Protein AF-A0A662UTE5-F1 (afdb_monomer)

Structure (mmCIF, N/CA/C/O backbone):
data_AF-A0A662UTE5-F1
#
_entry.id   AF-A0A662UTE5-F1
#
loop_
_atom_site.group_PDB
_atom_site.id
_atom_site.type_symbol
_atom_site.label_atom_id
_atom_site.label_alt_id
_atom_site.label_comp_id
_atom_site.label_asym_id
_atom_site.label_entity_id
_atom_site.label_seq_id
_atom_site.pdbx_PDB_ins_code
_atom_site.Cartn_x
_atom_site.Cartn_y
_atom_site.Cartn_z
_atom_site.occupancy
_atom_site.B_iso_or_equiv
_atom_site.auth_seq_id
_atom_site.auth_comp_id
_atom_site.auth_asym_id
_atom_site.auth_atom_id
_atom_site.pdbx_PDB_model_num
ATOM 1 N N . MET A 1 1 ? -4.778 -2.686 -21.798 1.00 41.12 1 MET A N 1
ATOM 2 C CA . MET A 1 1 ? -4.069 -2.514 -20.514 1.00 41.12 1 MET A CA 1
ATOM 3 C C . MET A 1 1 ? -4.549 -3.653 -19.630 1.00 41.12 1 MET A C 1
ATOM 5 O O . MET A 1 1 ? -5.661 -3.583 -19.128 1.00 41.12 1 MET A O 1
ATOM 9 N N . GLU A 1 2 ? -3.819 -4.768 -19.608 1.00 41.53 2 GLU A N 1
ATOM 10 C CA . GLU A 1 2 ? -4.228 -5.965 -18.860 1.00 41.53 2 GLU A CA 1
ATOM 11 C C . GLU A 1 2 ? -4.103 -5.688 -17.358 1.00 41.53 2 GLU A C 1
ATOM 13 O O . GLU A 1 2 ? -3.006 -5.507 -16.830 1.00 41.53 2 GLU A O 1
ATOM 18 N N . PHE A 1 3 ? -5.250 -5.584 -16.685 1.00 48.31 3 PHE A N 1
ATOM 19 C CA . PHE A 1 3 ? -5.335 -5.575 -15.229 1.00 48.31 3 PHE A CA 1
ATOM 20 C C . PHE A 1 3 ? -5.050 -6.996 -14.749 1.00 48.31 3 PHE A C 1
ATOM 22 O O . PHE A 1 3 ? -5.914 -7.863 -14.808 1.00 48.31 3 PHE A O 1
ATOM 29 N N . ASP A 1 4 ? -3.809 -7.235 -14.341 1.00 54.41 4 ASP A N 1
ATOM 30 C CA . ASP A 1 4 ? -3.347 -8.520 -13.832 1.00 54.41 4 ASP A CA 1
ATOM 31 C C . ASP A 1 4 ? -3.825 -8.688 -12.368 1.00 54.41 4 ASP A C 1
ATOM 33 O O . ASP A 1 4 ? -3.332 -7.987 -11.474 1.00 54.41 4 ASP A O 1
ATOM 37 N N . PRO A 1 5 ? -4.815 -9.561 -12.097 1.00 50.69 5 PRO A N 1
ATOM 38 C CA . PRO A 1 5 ? -5.611 -9.562 -10.863 1.00 50.69 5 PRO A CA 1
ATOM 39 C C . PRO A 1 5 ? -4.880 -10.135 -9.634 1.00 50.69 5 PRO A C 1
ATOM 41 O O . PRO A 1 5 ? -5.503 -10.405 -8.610 1.00 50.69 5 PRO A O 1
ATOM 44 N N . ARG A 1 6 ? -3.561 -10.362 -9.707 1.00 59.59 6 ARG A N 1
ATOM 45 C CA . ARG A 1 6 ? -2.750 -10.904 -8.597 1.00 59.59 6 ARG A CA 1
ATOM 46 C C . ARG A 1 6 ? -1.408 -10.202 -8.408 1.00 59.59 6 ARG A C 1
ATOM 48 O O . ARG A 1 6 ? -0.467 -10.790 -7.874 1.00 59.59 6 ARG A O 1
ATOM 55 N N . ARG A 1 7 ? -1.280 -8.942 -8.832 1.00 82.00 7 ARG A N 1
ATOM 56 C CA . ARG A 1 7 ? -0.050 -8.184 -8.573 1.00 82.00 7 ARG A CA 1
ATOM 57 C C . ARG A 1 7 ? 0.042 -7.825 -7.098 1.00 82.00 7 ARG A C 1
ATOM 59 O O . ARG A 1 7 ? -0.662 -6.943 -6.617 1.00 82.00 7 ARG A O 1
ATOM 66 N N . CYS A 1 8 ? 0.936 -8.518 -6.403 1.00 89.88 8 CYS A N 1
ATOM 67 C CA . CYS A 1 8 ? 1.395 -8.171 -5.069 1.00 89.88 8 CYS A CA 1
ATOM 68 C C . CYS A 1 8 ? 2.823 -7.631 -5.136 1.00 89.88 8 CYS A C 1
ATOM 70 O O . CYS A 1 8 ? 3.643 -8.103 -5.923 1.00 89.88 8 CYS A O 1
ATOM 72 N N . LYS A 1 9 ? 3.137 -6.658 -4.286 1.00 89.38 9 LYS A N 1
ATOM 73 C CA . LYS A 1 9 ? 4.464 -6.070 -4.147 1.00 89.38 9 LYS A CA 1
ATOM 74 C C . LYS A 1 9 ? 4.861 -6.022 -2.683 1.00 89.38 9 LYS A C 1
ATOM 76 O O . LYS A 1 9 ? 4.083 -5.604 -1.831 1.00 89.38 9 LYS A O 1
ATOM 81 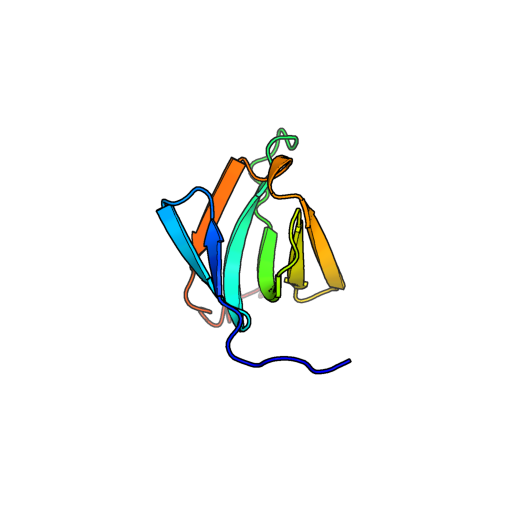N N . TRP A 1 10 ? 6.094 -6.421 -2.400 1.00 89.75 10 TRP A N 1
ATOM 82 C CA . TRP A 1 10 ? 6.680 -6.247 -1.079 1.00 89.75 10 TRP A CA 1
ATOM 83 C C . TRP A 1 10 ? 7.008 -4.776 -0.852 1.00 89.75 10 TRP A C 1
ATOM 85 O O . TRP A 1 10 ? 7.801 -4.186 -1.587 1.00 89.75 10 TRP A O 1
ATOM 95 N N . LEU A 1 11 ? 6.395 -4.179 0.169 1.00 87.69 11 LEU A N 1
ATOM 96 C CA . LEU A 1 11 ? 6.728 -2.827 0.598 1.00 87.69 11 LEU A CA 1
ATOM 97 C C . LEU A 1 11 ? 7.794 -2.891 1.686 1.00 87.69 11 LEU A C 1
ATOM 99 O O . LEU A 1 11 ? 7.625 -3.571 2.701 1.00 87.69 11 LEU A O 1
ATOM 103 N N . TRP A 1 12 ? 8.912 -2.205 1.428 1.00 86.00 12 TRP A N 1
ATOM 104 C CA . TRP A 1 12 ? 10.082 -2.124 2.312 1.00 86.00 12 TRP A CA 1
ATOM 105 C C . TRP A 1 12 ? 10.541 -3.486 2.856 1.00 86.00 12 TRP A C 1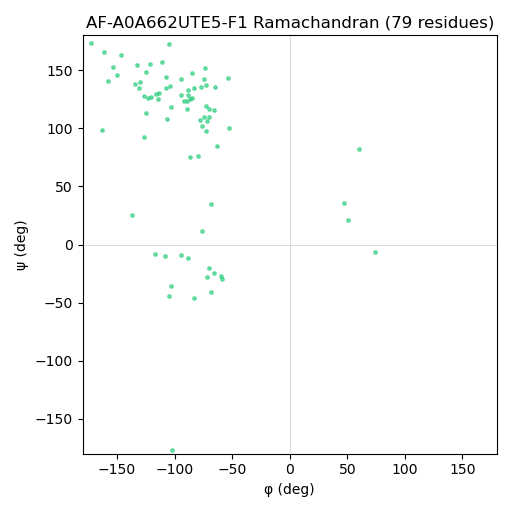
ATOM 107 O O . TRP A 1 12 ? 10.929 -3.593 4.016 1.00 86.00 12 TRP A O 1
ATOM 117 N N . ASN A 1 13 ? 10.429 -4.543 2.040 1.00 84.00 13 ASN A N 1
ATOM 118 C CA . ASN A 1 13 ? 10.730 -5.936 2.402 1.00 84.00 13 ASN A CA 1
ATOM 119 C C . ASN A 1 13 ? 10.060 -6.426 3.701 1.00 84.00 13 ASN A C 1
ATOM 121 O O . ASN A 1 13 ? 10.524 -7.382 4.309 1.00 84.00 13 ASN A O 1
ATOM 125 N N . THR A 1 14 ? 8.980 -5.770 4.135 1.00 84.62 14 THR A N 1
ATOM 126 C CA . THR A 1 14 ? 8.346 -6.039 5.432 1.00 84.62 14 THR A CA 1
ATOM 127 C C . THR A 1 14 ? 7.049 -6.817 5.266 1.00 84.62 14 THR A C 1
ATOM 129 O O . THR A 1 14 ? 6.804 -7.771 5.997 1.00 84.62 14 THR A O 1
ATOM 132 N N . PHE A 1 15 ? 6.208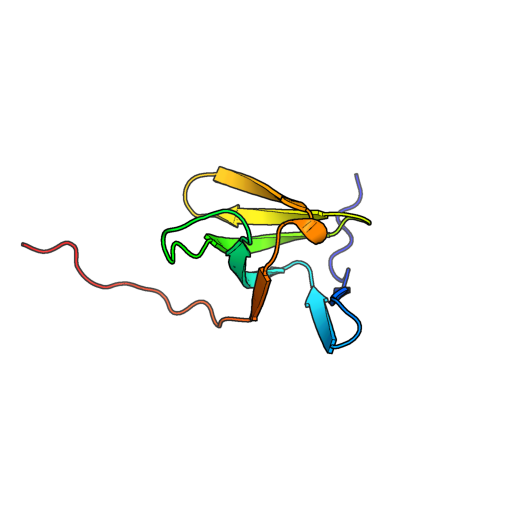 -6.436 4.301 1.00 88.31 15 PHE A N 1
ATOM 133 C CA . PHE A 1 15 ? 4.938 -7.117 4.053 1.00 88.31 15 PHE A CA 1
ATOM 134 C C . PHE A 1 15 ? 4.484 -6.967 2.590 1.00 88.31 15 PHE A C 1
ATOM 136 O O . PHE A 1 15 ? 4.842 -5.981 1.934 1.00 88.31 15 PHE A O 1
ATOM 143 N N . PRO A 1 16 ? 3.699 -7.922 2.057 1.00 91.81 16 PRO A N 1
ATOM 144 C CA . PRO A 1 16 ? 3.160 -7.838 0.704 1.00 91.81 16 PRO A CA 1
ATOM 145 C C . PRO A 1 16 ? 1.881 -6.992 0.671 1.00 91.81 16 PRO A C 1
ATOM 147 O O . PRO A 1 16 ? 0.985 -7.213 1.481 1.00 91.81 16 PRO A O 1
ATOM 150 N N . VAL A 1 17 ? 1.757 -6.081 -0.294 1.00 92.50 17 VAL A N 1
ATOM 151 C CA . VAL A 1 17 ? 0.517 -5.363 -0.643 1.00 92.50 17 VAL A CA 1
ATOM 152 C C . VAL A 1 17 ? 0.075 -5.791 -2.030 1.00 92.50 17 VAL A C 1
ATOM 154 O O . VAL A 1 17 ? 0.885 -5.777 -2.950 1.00 92.50 17 VAL A O 1
ATOM 157 N N . CYS A 1 18 ? -1.187 -6.163 -2.179 1.00 93.25 18 CYS A N 1
ATOM 158 C CA . CYS A 1 18 ? -1.789 -6.622 -3.420 1.00 93.25 18 CYS A CA 1
ATOM 159 C C . CYS A 1 18 ? -2.795 -5.603 -3.951 1.00 93.25 18 CYS A C 1
ATOM 161 O O . CYS A 1 18 ? -3.348 -4.804 -3.195 1.00 93.25 18 CYS A O 1
ATOM 163 N N . VAL A 1 19 ? -3.049 -5.649 -5.257 1.00 93.00 19 VAL A N 1
ATOM 164 C CA . VAL A 1 19 ? -4.275 -5.063 -5.816 1.00 93.00 19 VAL A CA 1
ATOM 165 C C . VAL A 1 19 ? -5.479 -5.655 -5.068 1.00 93.00 19 VAL A C 1
ATOM 167 O O . VAL A 1 19 ? -5.437 -6.812 -4.657 1.00 93.00 19 VAL A O 1
ATOM 170 N N . ASP A 1 20 ? -6.500 -4.833 -4.841 1.00 92.19 20 ASP A N 1
ATOM 171 C CA . ASP A 1 20 ? -7.692 -5.085 -4.022 1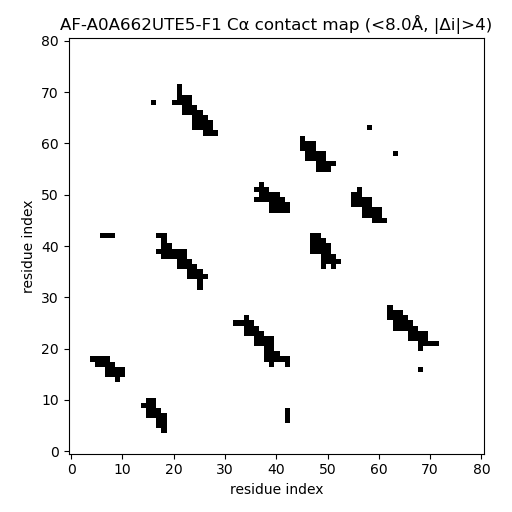.00 92.19 20 ASP A CA 1
ATOM 172 C C . ASP A 1 20 ? -7.504 -5.073 -2.499 1.00 92.19 20 ASP A C 1
ATOM 174 O O . ASP A 1 20 ? -8.502 -5.070 -1.771 1.00 92.19 20 ASP A O 1
ATOM 178 N N . ASP A 1 21 ? -6.274 -4.963 -1.985 1.00 92.88 21 ASP A N 1
ATOM 179 C CA . ASP A 1 21 ? -6.080 -4.745 -0.551 1.00 92.88 21 ASP A CA 1
ATOM 180 C C . ASP A 1 21 ? -6.646 -3.381 -0.133 1.00 92.88 21 ASP A C 1
ATOM 182 O O . ASP A 1 21 ? -6.388 -2.353 -0.761 1.00 92.88 21 ASP A O 1
ATOM 186 N N . TYR A 1 22 ? -7.363 -3.353 0.989 1.00 93.88 22 TYR A N 1
ATOM 187 C CA . TYR A 1 22 ? -7.699 -2.107 1.666 1.00 93.88 22 TYR A CA 1
ATOM 188 C C . TYR A 1 22 ? -6.549 -1.701 2.581 1.00 93.88 22 TYR A C 1
ATOM 190 O O . TYR A 1 22 ? -6.099 -2.471 3.437 1.00 93.88 22 TYR A O 1
ATOM 198 N N . VAL A 1 23 ? -6.066 -0.477 2.399 1.00 94.00 23 VAL A N 1
ATOM 199 C CA . VAL A 1 23 ? -4.927 0.048 3.145 1.00 94.00 23 VAL A CA 1
ATOM 200 C C . VAL A 1 23 ? -5.214 1.438 3.674 1.00 94.00 23 VAL A C 1
ATOM 202 O O . VAL A 1 23 ? -5.998 2.205 3.116 1.00 94.00 23 VAL A O 1
ATOM 205 N N . GLU A 1 24 ? -4.523 1.759 4.754 1.00 94.19 24 GLU A N 1
ATOM 206 C CA . GLU A 1 24 ? -4.484 3.086 5.331 1.00 94.19 24 GLU A CA 1
ATOM 207 C C . GLU A 1 24 ? -3.044 3.590 5.338 1.00 94.19 24 GLU A C 1
ATOM 209 O O . GLU A 1 24 ? -2.123 2.912 5.807 1.00 94.19 24 GLU A O 1
ATOM 214 N N . ILE A 1 25 ? -2.857 4.776 4.769 1.00 92.69 25 ILE A N 1
ATOM 215 C CA . ILE A 1 25 ? -1.567 5.381 4.463 1.00 92.69 25 ILE A CA 1
ATOM 216 C C . ILE A 1 25 ? -1.401 6.654 5.278 1.00 92.69 25 ILE A C 1
ATOM 218 O O . ILE A 1 25 ? -2.242 7.548 5.244 1.00 92.69 25 ILE A O 1
ATOM 222 N N .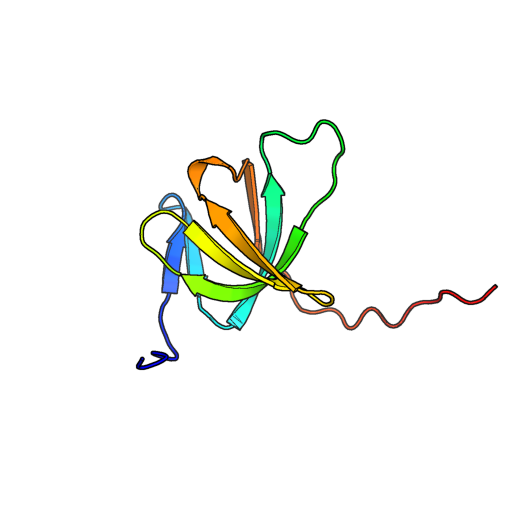 PHE A 1 26 ? -0.266 6.757 5.961 1.00 91.56 26 PHE A N 1
ATOM 223 C CA . PHE A 1 26 ? 0.155 7.943 6.696 1.00 91.56 26 PHE A CA 1
ATOM 224 C C . PHE A 1 26 ? 1.286 8.626 5.915 1.00 91.56 26 PHE A C 1
ATOM 226 O O . PHE A 1 26 ? 2.394 8.078 5.862 1.00 91.56 26 PHE A O 1
ATOM 233 N N . PRO A 1 27 ? 1.051 9.784 5.277 1.00 90.06 27 PRO A N 1
ATOM 234 C CA . PRO A 1 27 ? 2.080 10.497 4.523 1.00 90.06 27 PRO A CA 1
ATOM 235 C C . PRO A 1 27 ? 3.107 11.195 5.436 1.00 90.06 27 PRO A C 1
ATOM 237 O O . PRO A 1 27 ? 2.810 11.583 6.564 1.00 90.06 27 PRO A O 1
ATOM 240 N N . ARG A 1 28 ? 4.343 11.374 4.950 1.00 86.44 28 ARG A N 1
ATOM 241 C CA . ARG A 1 28 ? 5.460 11.995 5.695 1.00 86.44 28 ARG A CA 1
ATOM 242 C C . ARG A 1 28 ? 5.316 13.510 5.883 1.00 86.44 28 ARG A C 1
ATOM 244 O O . ARG A 1 28 ? 5.863 14.039 6.843 1.00 86.44 28 ARG A O 1
ATOM 251 N N . GLY A 1 29 ? 4.628 14.199 4.969 1.00 74.12 29 GLY A N 1
ATOM 252 C CA . GLY A 1 29 ? 4.614 15.668 4.886 1.00 74.12 29 GLY A CA 1
ATOM 253 C C . GLY A 1 29 ? 3.457 16.379 5.597 1.00 74.12 29 GLY A C 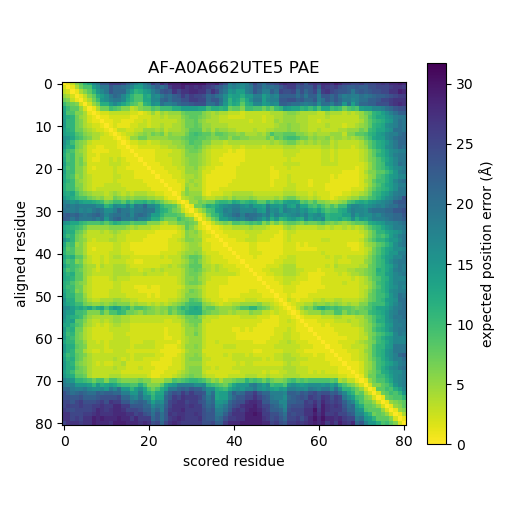1
ATOM 254 O O . GLY A 1 29 ? 3.479 17.604 5.700 1.00 74.12 29 GLY A O 1
ATOM 255 N N . MET A 1 30 ? 2.447 15.657 6.088 1.00 67.62 30 MET A N 1
ATOM 256 C CA . MET A 1 30 ? 1.298 16.283 6.749 1.00 67.62 30 MET A CA 1
ATOM 257 C C . MET A 1 30 ? 1.550 16.436 8.252 1.00 67.62 30 MET A C 1
ATOM 259 O O . MET A 1 30 ? 1.834 15.468 8.953 1.00 67.62 30 MET A O 1
ATOM 263 N N . ARG A 1 31 ? 1.447 17.678 8.752 1.00 59.00 31 ARG A N 1
ATOM 264 C CA . ARG A 1 31 ? 1.517 17.991 10.194 1.00 59.00 31 ARG A CA 1
ATOM 265 C C . ARG A 1 31 ? 0.286 17.499 10.966 1.00 59.00 31 ARG A C 1
ATOM 267 O O . ARG A 1 31 ? 0.362 17.346 12.180 1.00 59.00 31 ARG A O 1
ATOM 274 N N . SER A 1 32 ? -0.828 17.253 10.280 1.00 56.41 32 SER A N 1
ATOM 275 C CA . SER A 1 32 ? -2.026 16.624 10.831 1.00 56.41 32 SER A CA 1
ATOM 276 C C . SER A 1 32 ? -1.998 15.113 10.572 1.00 56.41 32 SER A C 1
ATOM 278 O O . SER A 1 32 ? -1.565 14.666 9.513 1.00 56.41 32 SER A O 1
ATOM 280 N N . LEU A 1 33 ? -2.474 14.321 11.537 1.00 58.91 33 LEU A N 1
ATOM 281 C CA . LEU A 1 33 ? -2.586 12.851 11.495 1.00 58.91 33 LEU A CA 1
ATOM 282 C C . LEU A 1 33 ? -3.649 12.349 10.491 1.00 58.91 33 LEU A C 1
ATOM 284 O O . LEU A 1 33 ? -4.338 11.367 10.754 1.00 58.91 33 LEU A O 1
ATOM 288 N N . ILE A 1 34 ? -3.830 13.031 9.361 1.00 80.31 34 ILE A N 1
ATOM 289 C CA . ILE A 1 34 ? -4.812 12.639 8.354 1.00 80.31 34 ILE A CA 1
ATOM 290 C C . ILE A 1 34 ? -4.252 11.424 7.624 1.00 80.31 34 ILE A C 1
ATOM 292 O O . ILE A 1 34 ? -3.266 11.515 6.888 1.00 80.31 34 ILE A O 1
ATOM 296 N N . SER A 1 35 ? -4.870 10.275 7.867 1.00 88.88 35 SER A N 1
ATOM 297 C CA . SER A 1 35 ? -4.610 9.069 7.105 1.00 88.88 35 SER A CA 1
ATOM 298 C C . SER A 1 35 ? -5.460 9.048 5.840 1.00 88.88 35 SER A C 1
ATOM 300 O O . SER A 1 35 ? -6.573 9.572 5.792 1.00 88.88 35 SER A O 1
ATOM 302 N N . ILE A 1 36 ? -4.914 8.444 4.790 1.00 90.00 36 ILE A N 1
ATOM 303 C CA . ILE A 1 36 ? -5.617 8.210 3.532 1.00 90.00 36 ILE A CA 1
ATOM 304 C C . ILE A 1 36 ? -6.004 6.741 3.515 1.00 90.00 36 ILE A C 1
ATOM 306 O O . ILE A 1 36 ? -5.133 5.872 3.540 1.00 90.00 36 ILE A O 1
ATOM 310 N N . THR A 1 37 ? -7.303 6.470 3.474 1.00 92.56 37 THR A N 1
ATOM 311 C CA . THR A 1 37 ? -7.839 5.110 3.412 1.00 92.56 37 THR A CA 1
ATOM 312 C C . THR A 1 37 ? -8.398 4.841 2.024 1.00 92.56 37 THR A C 1
ATOM 314 O O . THR A 1 37 ? -9.118 5.674 1.479 1.00 92.56 37 THR A O 1
ATOM 317 N N . GLY A 1 38 ? -8.080 3.683 1.449 1.00 93.94 38 GLY A N 1
ATOM 318 C CA . GLY A 1 38 ? -8.594 3.299 0.138 1.00 93.94 38 GLY A CA 1
ATOM 319 C C . GLY A 1 38 ? -8.251 1.868 -0.254 1.00 93.94 38 GLY A C 1
ATOM 320 O O . GLY A 1 38 ? -7.498 1.176 0.436 1.00 93.94 38 GLY A O 1
ATOM 321 N N . ARG A 1 39 ? -8.820 1.427 -1.376 1.00 94.81 39 ARG A N 1
ATOM 322 C CA . ARG A 1 39 ? -8.513 0.144 -2.019 1.00 94.81 39 ARG A CA 1
ATOM 323 C C . ARG A 1 39 ? -7.344 0.320 -2.976 1.00 94.81 39 ARG A C 1
ATOM 325 O O . ARG A 1 39 ? -7.350 1.242 -3.783 1.00 94.81 39 ARG A O 1
ATOM 332 N N . VAL A 1 40 ? -6.357 -0.563 -2.939 1.00 94.44 40 VAL A N 1
ATOM 333 C CA . VAL A 1 40 ? -5.254 -0.551 -3.906 1.00 94.44 40 VAL A CA 1
ATOM 334 C C . VAL A 1 40 ? -5.779 -0.990 -5.269 1.00 94.44 40 VAL A C 1
ATOM 336 O O . VAL A 1 40 ? -6.192 -2.130 -5.438 1.00 94.44 40 VAL A O 1
ATOM 339 N N . ILE A 1 41 ? -5.732 -0.103 -6.259 1.00 94.38 41 ILE A N 1
ATOM 340 C CA . ILE A 1 41 ? -6.134 -0.404 -7.645 1.00 94.38 41 ILE A CA 1
ATOM 341 C C . ILE A 1 41 ? -4.947 -0.479 -8.604 1.00 94.38 41 ILE A C 1
ATOM 343 O O . ILE A 1 41 ? -5.091 -0.915 -9.741 1.00 94.38 41 ILE A O 1
ATOM 347 N N . GLY A 1 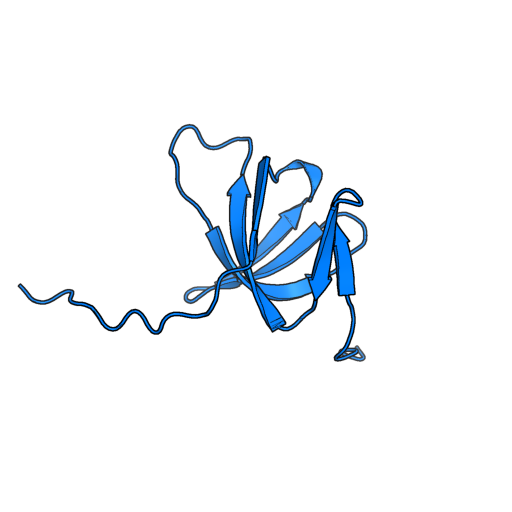42 ? -3.758 -0.071 -8.159 1.00 93.38 42 GLY A N 1
ATOM 348 C CA . GLY A 1 42 ? -2.552 -0.131 -8.973 1.00 93.38 42 GLY A CA 1
ATOM 349 C C . GLY A 1 42 ? -1.287 -0.138 -8.131 1.00 93.38 42 GLY A C 1
ATOM 350 O O . GLY A 1 42 ? -1.175 0.581 -7.140 1.00 93.38 42 GLY A O 1
ATOM 351 N N . LEU A 1 43 ? -0.312 -0.937 -8.553 1.00 93.06 43 LEU A N 1
ATOM 352 C CA . LEU A 1 43 ? 1.018 -1.001 -7.958 1.00 93.06 43 LEU A CA 1
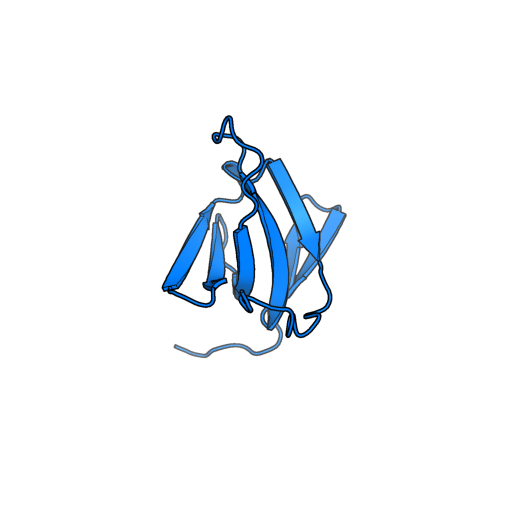ATOM 353 C C . LEU A 1 43 ? 2.048 -0.762 -9.056 1.00 93.06 43 LEU A C 1
ATOM 355 O O . LEU A 1 43 ? 2.193 -1.572 -9.971 1.00 93.06 43 LEU A O 1
ATOM 359 N N . GLY A 1 44 ? 2.747 0.364 -8.962 1.00 90.75 44 GLY A N 1
ATOM 360 C CA . GLY A 1 44 ? 3.867 0.706 -9.826 1.00 90.75 44 GLY A CA 1
ATOM 361 C C . GLY A 1 44 ? 5.213 0.500 -9.137 1.00 90.75 44 GLY A C 1
ATOM 362 O O . GLY A 1 44 ? 5.313 0.076 -7.974 1.00 90.75 44 GLY A O 1
ATOM 363 N N . ASP A 1 45 ? 6.279 0.851 -9.852 1.00 89.75 45 ASP A N 1
ATOM 364 C CA . ASP A 1 45 ? 7.648 0.711 -9.354 1.00 89.75 45 ASP A CA 1
ATOM 365 C C . ASP A 1 45 ? 7.964 1.669 -8.206 1.00 89.75 45 ASP A C 1
ATOM 367 O O . ASP A 1 45 ? 8.542 1.247 -7.202 1.00 89.75 45 ASP A O 1
ATOM 371 N N . SER A 1 46 ? 7.495 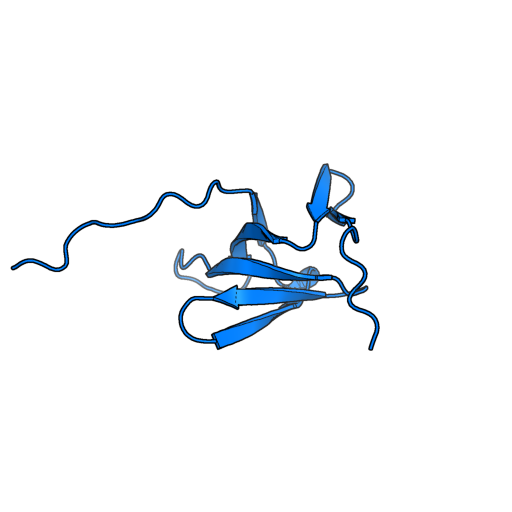2.913 -8.304 1.00 90.88 46 SER A N 1
ATOM 372 C CA . SER A 1 46 ? 7.778 4.000 -7.357 1.00 90.88 46 SER A CA 1
ATOM 373 C C . SER A 1 46 ? 6.548 4.537 -6.614 1.00 90.88 46 SER A C 1
ATOM 375 O O . SER A 1 46 ? 6.698 5.322 -5.674 1.00 90.88 46 SER A O 1
ATOM 377 N N . ALA A 1 47 ? 5.343 4.115 -6.999 1.00 93.75 47 ALA A N 1
ATOM 378 C CA . ALA A 1 47 ? 4.086 4.578 -6.424 1.00 93.75 47 ALA A CA 1
ATOM 379 C C . ALA A 1 47 ? 3.023 3.476 -6.398 1.00 93.75 47 ALA A C 1
ATOM 381 O O . ALA A 1 47 ? 3.118 2.487 -7.129 1.00 93.75 47 ALA A O 1
ATOM 382 N N . LEU A 1 48 ? 1.992 3.689 -5.585 1.00 94.31 48 LEU A N 1
ATOM 383 C CA . LEU A 1 48 ? 0.756 2.912 -5.583 1.00 94.31 48 LEU A CA 1
ATOM 384 C C . LEU A 1 48 ? -0.438 3.831 -5.844 1.00 94.31 48 LEU A C 1
ATOM 386 O O . LEU A 1 48 ? -0.379 5.029 -5.565 1.00 94.31 48 LEU A O 1
ATOM 390 N N . VAL A 1 49 ? -1.519 3.264 -6.368 1.00 94.88 49 VAL A N 1
ATOM 391 C CA . VAL A 1 49 ? -2.767 3.973 -6.648 1.00 94.88 49 VAL A CA 1
ATOM 392 C C . VAL A 1 49 ? -3.861 3.419 -5.748 1.00 94.88 49 VAL A C 1
ATOM 394 O O . VAL A 1 49 ? -4.108 2.211 -5.739 1.00 94.88 49 VAL A O 1
ATOM 397 N N . LEU A 1 50 ? -4.502 4.311 -4.999 1.00 94.69 50 LEU A N 1
ATOM 398 C CA . LEU A 1 50 ? -5.663 4.027 -4.172 1.00 94.69 50 LEU A CA 1
ATOM 399 C C . LEU A 1 50 ? -6.932 4.547 -4.834 1.00 94.69 50 LEU A C 1
ATOM 401 O O . LEU A 1 50 ? -6.973 5.687 -5.282 1.00 94.69 50 LEU A O 1
ATOM 405 N N . GLU A 1 51 ? -7.978 3.740 -4.813 1.00 94.56 51 GLU A N 1
ATOM 406 C CA . GLU A 1 51 ? -9.357 4.170 -4.988 1.00 94.56 51 GLU A CA 1
ATOM 407 C C . GLU A 1 51 ? -9.923 4.513 -3.607 1.00 94.56 51 GLU A C 1
ATOM 409 O O . GLU A 1 51 ? -9.992 3.662 -2.714 1.00 94.56 51 GLU A O 1
ATOM 414 N N . THR A 1 52 ? -10.270 5.783 -3.420 1.00 90.62 52 THR A N 1
ATOM 415 C CA . THR A 1 52 ? -10.967 6.291 -2.229 1.00 90.62 52 THR A CA 1
ATOM 416 C C . THR A 1 52 ? -12.430 6.565 -2.576 1.00 90.62 52 THR A C 1
ATOM 418 O O . THR A 1 52 ? -12.792 6.544 -3.750 1.00 90.62 52 THR A O 1
ATOM 421 N N . ASP A 1 53 ? -13.268 6.881 -1.588 1.00 86.12 53 ASP A N 1
ATOM 422 C CA . ASP A 1 53 ? -14.702 7.130 -1.820 1.00 86.12 53 ASP A CA 1
ATOM 423 C C . ASP A 1 53 ? -14.973 8.296 -2.786 1.00 86.12 53 ASP A C 1
ATOM 425 O O . ASP A 1 53 ? -15.999 8.322 -3.460 1.00 86.12 53 ASP A O 1
ATOM 429 N N . ASN A 1 54 ? -14.046 9.254 -2.867 1.00 82.94 54 ASN A N 1
ATOM 430 C CA . ASN A 1 54 ? -14.219 10.461 -3.668 1.00 82.94 54 ASN A CA 1
ATOM 431 C C . ASN A 1 54 ? -13.442 10.426 -4.985 1.00 82.94 54 ASN A C 1
ATOM 433 O O . ASN A 1 54 ? -13.905 11.008 -5.956 1.00 82.94 54 ASN A O 1
ATOM 437 N N . ASN A 1 55 ? -12.241 9.832 -5.002 1.00 90.44 55 ASN A N 1
ATOM 438 C CA . ASN A 1 55 ? -11.297 9.929 -6.121 1.00 90.44 55 ASN A CA 1
ATOM 439 C C . ASN A 1 55 ? -10.227 8.826 -6.100 1.00 90.44 55 ASN A C 1
ATOM 441 O O . ASN A 1 55 ? -9.951 8.212 -5.066 1.00 90.44 55 ASN A O 1
ATOM 445 N N . ASN A 1 56 ? -9.536 8.672 -7.232 1.00 93.88 56 ASN A N 1
ATOM 446 C CA . ASN A 1 56 ? -8.317 7.873 -7.333 1.00 93.88 56 ASN A CA 1
ATOM 447 C C . ASN A 1 56 ? -7.089 8.731 -7.016 1.00 93.88 56 ASN A C 1
ATOM 449 O O . ASN A 1 56 ? -6.904 9.803 -7.593 1.00 93.88 56 ASN A O 1
ATOM 453 N N . ILE A 1 57 ? -6.236 8.254 -6.113 1.00 92.12 57 ILE A N 1
ATOM 454 C CA . ILE A 1 57 ? -5.059 8.973 -5.622 1.00 92.12 57 ILE A CA 1
ATOM 455 C C . ILE A 1 57 ? -3.817 8.120 -5.865 1.00 92.12 57 ILE A C 1
ATOM 457 O O . ILE A 1 57 ? -3.741 6.980 -5.414 1.00 92.12 57 ILE A O 1
ATOM 461 N N . ALA A 1 58 ? -2.818 8.683 -6.541 1.00 93.75 58 ALA A N 1
ATOM 462 C CA . ALA A 1 58 ? -1.496 8.078 -6.665 1.00 93.75 58 ALA A CA 1
ATOM 463 C C . ALA A 1 58 ? -0.558 8.633 -5.582 1.00 93.75 58 ALA A C 1
ATOM 465 O O . ALA A 1 58 ? -0.429 9.847 -5.445 1.00 93.75 58 ALA A O 1
ATOM 466 N N . ILE A 1 59 ? 0.108 7.753 -4.830 1.00 92.31 59 ILE A N 1
ATOM 467 C CA . ILE A 1 59 ? 1.020 8.117 -3.736 1.00 92.31 59 ILE A CA 1
ATOM 468 C C . ILE A 1 59 ? 2.370 7.443 -3.967 1.00 92.31 59 ILE A C 1
ATOM 470 O O . ILE A 1 59 ? 2.439 6.223 -4.153 1.00 92.31 59 ILE A O 1
ATOM 474 N N . ARG A 1 60 ? 3.464 8.215 -3.941 1.00 93.94 60 ARG A N 1
ATOM 475 C CA . ARG A 1 60 ? 4.814 7.654 -4.088 1.00 93.94 60 ARG A CA 1
ATOM 476 C C . ARG A 1 60 ? 5.233 6.951 -2.806 1.00 93.94 60 ARG A C 1
ATOM 478 O O . ARG A 1 60 ? 5.017 7.470 -1.714 1.00 93.94 60 ARG A O 1
ATOM 485 N N . TYR A 1 61 ? 5.938 5.825 -2.908 1.00 92.81 61 TYR A N 1
ATOM 486 C CA . TYR A 1 61 ? 6.417 5.101 -1.720 1.00 92.81 61 TYR A CA 1
ATOM 487 C C . TYR A 1 61 ? 7.332 5.960 -0.832 1.00 92.81 61 TYR A C 1
ATOM 489 O O . TYR A 1 61 ? 7.342 5.799 0.386 1.00 92.81 61 TYR A O 1
ATOM 497 N N . SER A 1 62 ? 8.069 6.906 -1.425 1.00 92.44 62 SER A N 1
ATOM 498 C CA . SER A 1 62 ? 8.915 7.868 -0.708 1.00 92.44 62 SER A CA 1
ATOM 499 C C . SER A 1 62 ? 8.131 8.848 0.167 1.00 92.44 62 SER A C 1
ATOM 501 O O . SER A 1 62 ? 8.685 9.392 1.120 1.00 92.44 62 SER A O 1
ATOM 503 N N . GLU A 1 63 ? 6.860 9.087 -0.157 1.00 91.62 63 GLU A N 1
ATOM 504 C CA . GLU A 1 63 ? 5.969 10.001 0.563 1.00 91.62 63 GLU A CA 1
ATOM 505 C C . GLU A 1 63 ? 5.237 9.300 1.708 1.00 91.62 63 GLU A C 1
ATOM 507 O O . GLU A 1 63 ? 4.658 9.965 2.564 1.00 91.62 63 GLU A O 1
ATOM 512 N N . ILE A 1 64 ? 5.295 7.967 1.773 1.00 92.31 64 ILE A N 1
ATOM 513 C CA . ILE A 1 64 ? 4.630 7.180 2.806 1.00 92.31 64 ILE A CA 1
ATOM 514 C C . ILE A 1 64 ? 5.542 7.068 4.031 1.00 92.31 64 ILE A C 1
ATOM 516 O O . ILE A 1 64 ? 6.698 6.640 3.961 1.00 92.31 64 ILE A O 1
ATOM 520 N N . ARG A 1 65 ? 5.021 7.466 5.192 1.00 90.75 65 ARG A N 1
ATOM 521 C CA . ARG A 1 65 ? 5.665 7.260 6.495 1.00 90.75 65 ARG A CA 1
ATOM 522 C C . ARG A 1 65 ? 5.362 5.868 7.026 1.00 90.75 65 ARG A C 1
ATOM 524 O O . ARG A 1 65 ? 6.255 5.193 7.517 1.00 90.75 65 ARG A O 1
ATOM 531 N N . MET A 1 66 ? 4.097 5.477 6.940 1.00 90.50 66 MET A N 1
ATOM 532 C CA . MET A 1 66 ? 3.586 4.197 7.409 1.00 90.50 66 MET A CA 1
ATOM 533 C C . MET A 1 66 ? 2.402 3.787 6.537 1.00 90.50 66 MET A C 1
ATOM 535 O O . MET A 1 66 ? 1.630 4.636 6.094 1.00 90.50 66 MET A O 1
ATOM 539 N N . ILE A 1 67 ? 2.257 2.488 6.309 1.00 92.44 67 ILE A N 1
ATOM 540 C CA . ILE A 1 67 ? 1.100 1.893 5.646 1.00 92.44 67 ILE A CA 1
ATOM 541 C C . ILE A 1 67 ? 0.658 0.675 6.453 1.00 92.44 67 ILE A C 1
ATOM 543 O O . ILE A 1 67 ? 1.496 -0.094 6.924 1.00 92.44 67 ILE A O 1
ATOM 547 N N . ARG A 1 68 ? -0.653 0.510 6.623 1.00 92.19 68 ARG A N 1
ATOM 548 C CA . ARG A 1 68 ? -1.247 -0.655 7.282 1.00 92.19 68 ARG A CA 1
ATOM 549 C C . ARG A 1 68 ? -2.354 -1.244 6.424 1.00 92.19 68 ARG A C 1
ATOM 551 O O . ARG A 1 68 ? -3.135 -0.498 5.840 1.00 92.19 68 ARG A O 1
ATOM 558 N N . LYS A 1 69 ? -2.437 -2.575 6.366 1.00 92.88 69 LYS A N 1
ATOM 559 C CA . LYS A 1 69 ? -3.626 -3.247 5.831 1.00 92.88 69 LYS A CA 1
ATOM 560 C C . LYS A 1 69 ? -4.758 -3.109 6.831 1.00 92.88 69 LYS A C 1
ATOM 562 O O . LYS A 1 69 ? -4.553 -3.294 8.031 1.00 92.88 69 LYS A O 1
ATOM 567 N N . ILE A 1 70 ? -5.943 -2.814 6.328 1.00 92.88 70 ILE A N 1
ATOM 568 C CA . ILE A 1 70 ? -7.153 -2.756 7.131 1.00 92.88 70 ILE A CA 1
ATOM 569 C C . ILE A 1 70 ? -8.193 -3.684 6.519 1.00 92.88 70 ILE A C 1
ATOM 571 O O . ILE A 1 70 ? -8.255 -3.878 5.308 1.00 92.88 70 ILE A O 1
ATOM 575 N N . HIS A 1 71 ? -9.044 -4.251 7.363 1.00 83.69 71 HIS A N 1
ATOM 576 C CA . HIS A 1 71 ? -10.272 -4.853 6.871 1.00 83.69 71 HIS A CA 1
ATOM 577 C C . HIS A 1 71 ? -11.238 -3.714 6.564 1.00 83.69 71 HIS A C 1
ATOM 579 O O . HIS A 1 71 ? -11.363 -2.798 7.382 1.00 83.69 71 HIS A O 1
ATOM 585 N N . LYS A 1 72 ? -11.932 -3.766 5.420 1.00 67.44 72 LYS A N 1
ATOM 586 C CA . LYS A 1 72 ? -13.037 -2.847 5.128 1.00 67.44 72 LYS A CA 1
ATOM 587 C C . LYS A 1 72 ? -14.138 -3.081 6.164 1.00 67.44 72 LYS A C 1
ATOM 589 O O . LYS A 1 72 ? -15.063 -3.858 5.943 1.00 67.44 72 LYS A O 1
ATOM 594 N N . LYS A 1 73 ? -14.037 -2.444 7.331 1.00 55.00 73 LYS A N 1
ATOM 595 C CA . LYS A 1 73 ? -15.183 -2.296 8.217 1.00 55.00 73 LYS A CA 1
ATOM 596 C C . LYS A 1 73 ? -16.138 -1.393 7.454 1.00 55.00 73 LYS A C 1
ATOM 598 O O . LYS A 1 73 ? -15.779 -0.260 7.151 1.00 55.00 73 LYS A O 1
ATOM 603 N N . LYS A 1 74 ? -17.313 -1.912 7.090 1.00 44.97 74 LYS A N 1
ATOM 604 C CA . LYS A 1 74 ? -18.445 -1.065 6.714 1.00 44.97 74 LYS A CA 1
ATOM 605 C C . LYS A 1 74 ? -18.627 -0.073 7.864 1.00 44.97 74 LYS A C 1
ATOM 607 O O . LYS A 1 74 ? -19.124 -0.458 8.915 1.00 44.97 74 LYS A O 1
ATOM 612 N N . GLN A 1 75 ? -18.145 1.154 7.710 1.00 44.84 75 GLN A N 1
ATOM 613 C CA . GLN A 1 75 ? -18.547 2.244 8.583 1.00 44.84 75 GLN A CA 1
ATOM 614 C C . GLN A 1 75 ? -19.908 2.720 8.073 1.00 44.84 75 GLN A C 1
ATOM 616 O O . GLN A 1 75 ? -20.020 3.722 7.381 1.00 44.84 75 GLN A O 1
ATOM 621 N N . GLU A 1 76 ? -20.946 1.943 8.375 1.00 52.91 76 GLU A N 1
ATOM 622 C CA . GLU A 1 76 ? -22.211 2.552 8.765 1.00 52.91 76 GLU A CA 1
ATOM 623 C C . GLU A 1 76 ? -21.988 3.020 10.199 1.00 52.91 76 GLU A C 1
ATOM 625 O O . GLU A 1 76 ? -21.934 2.195 11.106 1.00 52.91 76 GLU A O 1
ATOM 630 N N . GLN A 1 77 ? -21.756 4.320 10.384 1.00 42.41 77 GLN A N 1
ATOM 631 C CA . GLN A 1 77 ? -22.085 5.006 11.630 1.00 42.41 77 GLN A CA 1
ATOM 632 C C . GLN A 1 77 ? -22.111 6.524 11.417 1.00 42.41 77 GLN A C 1
ATOM 634 O O . GLN A 1 77 ? -21.092 7.207 11.377 1.00 42.41 77 GLN A O 1
ATOM 639 N N . GLU A 1 78 ? -23.347 6.994 11.236 1.00 45.81 78 GLU A N 1
ATOM 640 C CA . GLU A 1 78 ? -23.909 8.164 11.910 1.00 45.81 78 GLU A CA 1
ATOM 641 C C . GLU A 1 78 ? -23.206 9.511 11.688 1.00 45.81 78 GLU A C 1
ATOM 643 O O . GLU A 1 78 ? -22.552 10.070 12.562 1.00 45.81 78 GLU A O 1
ATOM 648 N N . LYS A 1 79 ? -23.531 10.147 10.556 1.00 38.34 79 LYS A N 1
ATOM 649 C CA . LYS A 1 79 ? -23.995 11.541 10.627 1.00 38.34 79 LYS A CA 1
ATOM 650 C C . LYS A 1 79 ? -25.504 11.527 10.863 1.00 38.34 79 LYS A C 1
ATOM 652 O O . LYS A 1 79 ? -26.293 11.739 9.947 1.00 38.34 79 LYS A O 1
ATOM 657 N N . THR A 1 80 ? -25.906 11.230 12.091 1.00 44.59 80 THR A N 1
ATOM 658 C CA . THR A 1 80 ? -27.252 11.531 12.575 1.00 44.59 80 THR A CA 1
ATOM 659 C C . THR A 1 80 ? -27.101 12.312 13.865 1.00 44.59 80 THR A C 1
ATOM 661 O O . THR A 1 80 ? -26.938 11.722 14.925 1.00 44.59 80 THR A O 1
ATOM 664 N N . GLN A 1 81 ? -27.088 13.638 13.715 1.00 39.09 81 GLN A N 1
ATOM 665 C CA . GLN A 1 81 ? -27.854 14.654 14.456 1.00 39.09 81 GLN A CA 1
ATOM 666 C C . GLN A 1 81 ? -27.138 16.003 14.392 1.00 39.09 81 GLN A C 1
ATOM 668 O O . GLN A 1 81 ? -25.918 16.051 14.661 1.00 39.09 81 GLN A O 1
#

Nearest PDB structures (foldseek):
  6gwk-assembly1_C  TM=8.662E-01  e=1.864E-02  Caulobacter vibrioides CB15
  6gwk-assembly2_G  TM=8.851E-01  e=2.094E-02  Caulobacter vibrioides CB15
  7ur7-assembly1_A  TM=8.171E-01  e=1.395E-02  synthetic construct
  6gwk-assembly1_B  TM=8.589E-01  e=2.799E-02  Caulobacter vibrioides CB15
  4nl3-assembly1_D  TM=8.679E-01  e=3.966E-02  Listeria monocytogenes

Solvent-accessible surface area (backbone atoms only — not comparable to full-atom values): 5112 Å² total; per-residue (Å²): 133,86,82,66,92,76,53,60,45,66,51,90,85,73,49,77,50,37,56,72,40,35,36,38,34,33,52,65,84,56,93,58,92,68,64,49,62,26,30,25,75,38,81,59,96,62,31,38,29,29,42,35,100,87,49,77,46,79,46,44,59,86,46,48,66,46,74,43,81,46,79,88,68,81,80,83,74,79,96,77,132

pLDDT: mean 80.83, std 18.16, range [38.34, 94.88]

Sequence (81 aa):
MEFDPRRCKWLWNTFPVCVDDYVEIFPRGMRSLISITGRVIGLGDSALVLETDNNNIAIRYSEIRMIRKIHKKKQEQEKTQ

Mean predicted aligned error: 8.31 Å

Radius of gyration: 13.56 Å; Cα contacts (8 Å, |Δi|>4): 128; chains: 1; bounding box: 39×29×35 Å

Foldseek 3Di:
DDQPQFDWDQQVVPDIDTQQFWKWFQFPPDPDRDIDTFGFHDDDPFWTWGDDPVDIDIDGSVRTPDMDTDDPDPPPDDPPD

Secondary structure (DSSP, 8-state):
----TT-EEEETTTEEEETT-EEEEEESS-SS---EEEEEEEE-SSEEEEE-SS-EEEEEGGGEEEEEE------------